Protein AF-A0A8H4V8L0-F1 (afdb_monomer)

Foldseek 3Di:
DDPVVVCQLDDDPVNPLLDFLPDPNNAPLVVCVVVVVNVVSVVLVVLLVVLVVVVVVVCVVVVHDDDDQFWDFDPPDDPPDTDIDGDDDPSHPVNCSVVSHDPPRDNSSDRDDD

Solvent-accessible surface area (backbone atoms only — not comparable to full-atom values): 7127 Å² total; per-residue (Å²): 130,54,75,70,64,62,55,70,64,58,79,48,88,87,40,61,96,50,64,59,70,74,41,72,70,70,35,61,25,64,52,30,43,76,70,67,40,51,72,61,13,53,54,42,44,51,54,47,53,50,53,51,52,50,54,50,51,54,33,58,78,70,70,54,78,91,72,66,82,47,45,42,78,50,83,85,53,63,95,87,55,90,46,75,38,73,42,69,61,92,66,8,59,68,55,24,45,75,68,68,52,75,84,94,64,66,66,71,69,69,76,80,83,129

Sequence (114 aa):
MTLFAASLNEVTSIEEGVLAPTDSRLRPDQRLAEQGRLDEAEEWKHKLEEAQRARRRSMDERGDEYRPRWFVRAEGSTEGEEVWKIKTGKDGYWEERARGGWTGVPAIFEATEE

Organism: NCBI:txid72228

Nearest PDB structures (foldseek):
  5zm6-assembly1_B-2  TM=8.957E-01  e=3.447E-05  Homo sapiens
  5zm6-assembly1_A-2  TM=8.733E-01  e=2.516E-05  Homo sapiens
  5zm5-assembly1_A-2  TM=8.649E-01  e=2.854E-05  Homo sapiens
  5h2d-assembly1_A  TM=8.950E-01  e=4.435E-05  Kluyveromyces lactis NRRL Y-1140
  5zm8-assembly1_A  TM=8.849E-01  e=5.357E-05  Homo sapiens

InterPro domai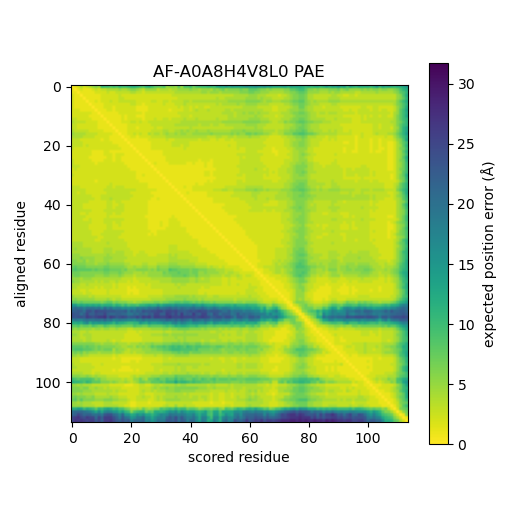ns:
  IPR000648 Oxysterol-binding protein [PF01237] (1-97)
  IPR000648 Oxysterol-binding protein [PTHR10972] (1-96)
  IPR037239 Oxysterol-binding protein superfamily [SSF144000] (19-109)

Structure (mmCIF, N/CA/C/O backbone):
data_AF-A0A8H4V8L0-F1
#
_entry.id   AF-A0A8H4V8L0-F1
#
loop_
_atom_site.group_PDB
_atom_site.id
_atom_site.type_symbol
_atom_site.label_atom_id
_atom_site.label_alt_id
_atom_site.label_comp_id
_atom_site.label_asym_id
_atom_site.label_entity_id
_atom_site.label_seq_id
_atom_site.pdbx_PDB_ins_code
_atom_site.Cartn_x
_atom_site.Cartn_y
_atom_site.Cartn_z
_atom_site.occupancy
_atom_site.B_iso_or_equiv
_atom_site.auth_seq_id
_atom_site.auth_comp_id
_atom_site.auth_asym_id
_atom_site.auth_atom_id
_atom_site.pdbx_PDB_model_num
ATOM 1 N N . MET A 1 1 ? -6.583 18.255 9.172 1.00 79.62 1 MET A N 1
ATOM 2 C CA . MET A 1 1 ? -6.621 17.525 7.887 1.00 79.62 1 MET A CA 1
ATOM 3 C C . MET A 1 1 ? -7.309 18.411 6.858 1.00 79.62 1 MET A C 1
ATOM 5 O O . MET A 1 1 ? -8.266 19.080 7.228 1.00 79.62 1 MET A O 1
ATOM 9 N N . THR A 1 2 ? -6.810 18.495 5.623 1.00 96.75 2 THR A N 1
ATOM 10 C CA . THR A 1 2 ? -7.540 19.188 4.543 1.00 96.75 2 THR A CA 1
ATOM 11 C C . THR A 1 2 ? -8.708 18.316 4.074 1.00 96.75 2 THR A C 1
ATOM 13 O O . THR A 1 2 ? -8.660 17.102 4.255 1.00 96.75 2 THR A O 1
ATOM 16 N N . LEU A 1 3 ? -9.737 18.903 3.448 1.00 95.88 3 LEU A N 1
ATOM 17 C CA . LEU A 1 3 ? -10.850 18.124 2.877 1.00 95.88 3 LEU A CA 1
ATOM 18 C C . LEU A 1 3 ? -10.354 17.067 1.882 1.00 95.88 3 LEU A C 1
ATOM 20 O O . LEU A 1 3 ? -10.797 15.929 1.923 1.00 95.88 3 LEU A O 1
ATOM 24 N N . PHE A 1 4 ? -9.368 17.425 1.058 1.00 96.56 4 PHE A N 1
ATOM 25 C CA . PHE A 1 4 ? -8.738 16.491 0.130 1.00 96.56 4 PHE A CA 1
ATOM 26 C C . PHE A 1 4 ? -8.059 15.316 0.844 1.00 96.56 4 PHE A C 1
ATOM 28 O O . PHE A 1 4 ? -8.224 14.176 0.435 1.00 96.56 4 PHE A O 1
ATOM 35 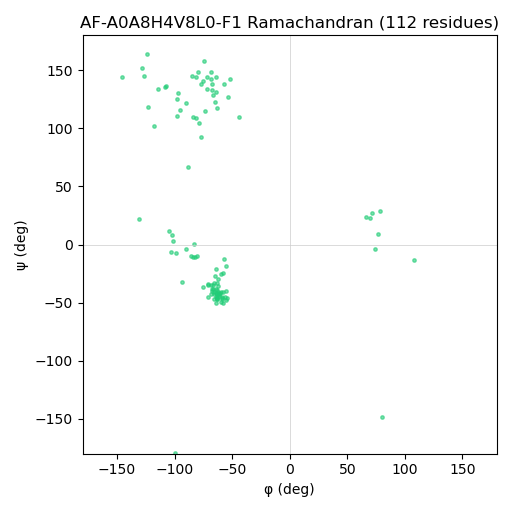N N . ALA A 1 5 ? -7.317 15.571 1.928 1.00 96.00 5 ALA A N 1
ATOM 36 C CA . ALA A 1 5 ? -6.681 14.499 2.691 1.00 96.00 5 ALA A CA 1
ATOM 37 C C . ALA A 1 5 ? -7.717 13.594 3.380 1.00 96.00 5 ALA A C 1
ATOM 39 O O . ALA A 1 5 ? -7.510 12.386 3.449 1.00 96.00 5 ALA A O 1
ATOM 40 N N . ALA A 1 6 ? -8.842 14.163 3.827 1.00 92.88 6 ALA A N 1
ATOM 41 C CA . ALA A 1 6 ? -9.938 13.411 4.434 1.00 92.88 6 ALA A CA 1
ATOM 42 C C . ALA A 1 6 ? -10.569 12.399 3.465 1.00 92.88 6 ALA A C 1
ATOM 44 O O . ALA A 1 6 ? -10.929 11.305 3.885 1.00 92.88 6 ALA A O 1
ATOM 45 N N . SER A 1 7 ? -10.658 12.734 2.173 1.00 95.06 7 SER A N 1
ATOM 46 C CA . SER A 1 7 ? -11.255 11.855 1.158 1.00 95.06 7 SER A CA 1
ATOM 47 C C . SER A 1 7 ? -10.323 10.746 0.658 1.00 95.06 7 SER A C 1
ATOM 49 O O . SER A 1 7 ? -10.765 9.860 -0.064 1.00 95.06 7 SER A O 1
ATOM 51 N N . LEU A 1 8 ? -9.024 10.768 0.994 1.00 96.94 8 LEU A N 1
ATOM 52 C CA . LEU A 1 8 ? -8.062 9.805 0.435 1.00 96.94 8 LEU A CA 1
ATOM 53 C C . LEU A 1 8 ? -8.335 8.359 0.867 1.00 96.94 8 LEU A C 1
ATOM 55 O O . LEU A 1 8 ? -8.087 7.448 0.079 1.00 96.94 8 LEU A O 1
ATOM 59 N N . ASN A 1 9 ? -8.839 8.151 2.090 1.00 96.44 9 ASN A N 1
ATOM 60 C CA . ASN A 1 9 ? -9.086 6.812 2.637 1.00 96.44 9 ASN A CA 1
ATOM 61 C C . ASN A 1 9 ? -10.565 6.383 2.615 1.00 96.44 9 ASN A C 1
ATOM 63 O O . ASN A 1 9 ? -10.939 5.348 3.179 1.00 96.44 9 ASN A O 1
ATOM 67 N N . GLU A 1 10 ? -11.419 7.174 1.969 1.00 95.50 10 GLU A N 1
ATOM 68 C CA . GLU A 1 10 ? -12.818 6.831 1.744 1.00 95.50 10 GLU A CA 1
ATOM 69 C C . GLU A 1 10 ? -12.936 5.802 0.609 1.00 95.50 10 GLU A C 1
ATOM 71 O O . GLU A 1 10 ? -12.243 5.899 -0.407 1.00 95.50 10 GLU A O 1
ATOM 76 N N . VAL A 1 11 ? -13.801 4.799 0.795 1.00 96.38 11 VAL A N 1
ATOM 77 C CA . VAL A 1 11 ? -14.231 3.882 -0.269 1.00 96.38 11 VAL A CA 1
ATOM 78 C C . VAL A 1 11 ? -15.566 4.400 -0.776 1.00 96.38 11 VAL A C 1
ATOM 80 O O . VAL A 1 11 ? -16.560 4.354 -0.054 1.00 96.38 11 VAL A O 1
ATOM 83 N N . THR A 1 12 ? -15.585 4.910 -2.003 1.00 96.75 12 THR A N 1
ATOM 84 C CA . THR A 1 12 ? -16.815 5.357 -2.656 1.00 96.75 12 THR A CA 1
ATOM 85 C C . THR A 1 12 ? -17.309 4.287 -3.629 1.00 96.75 12 THR A C 1
ATOM 87 O O . THR A 1 12 ? -16.662 3.259 -3.840 1.00 96.75 12 THR A O 1
ATOM 90 N N . SER A 1 13 ? -18.418 4.566 -4.318 1.00 96.69 13 SER A N 1
ATOM 91 C CA . SER A 1 13 ? -18.899 3.743 -5.438 1.00 96.69 13 SER A CA 1
ATOM 92 C C . SER A 1 13 ? -17.872 3.535 -6.565 1.00 96.69 13 SER A C 1
ATOM 94 O O . SER A 1 13 ? -18.032 2.628 -7.374 1.00 96.69 13 SER A O 1
ATOM 96 N N . ILE A 1 14 ? -16.831 4.375 -6.652 1.00 96.00 14 ILE A N 1
ATOM 97 C CA . ILE A 1 14 ? -15.768 4.236 -7.658 1.00 96.00 14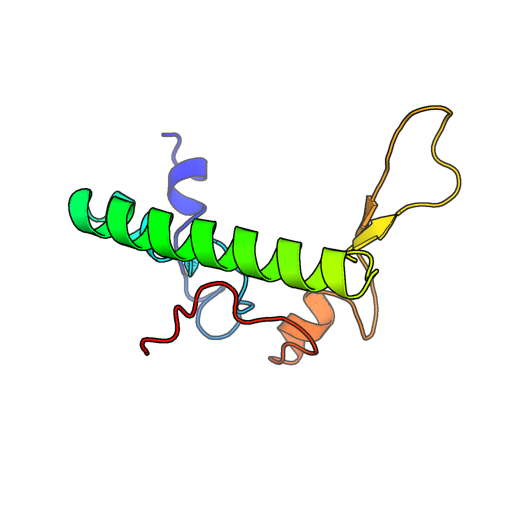 ILE A CA 1
ATOM 98 C C . ILE A 1 14 ? -14.824 3.086 -7.296 1.00 96.00 14 ILE A C 1
ATOM 100 O O . ILE A 1 14 ? -14.325 2.399 -8.189 1.00 96.00 14 ILE A O 1
ATOM 104 N N . GLU A 1 15 ? -14.547 2.897 -6.007 1.00 96.06 15 GLU 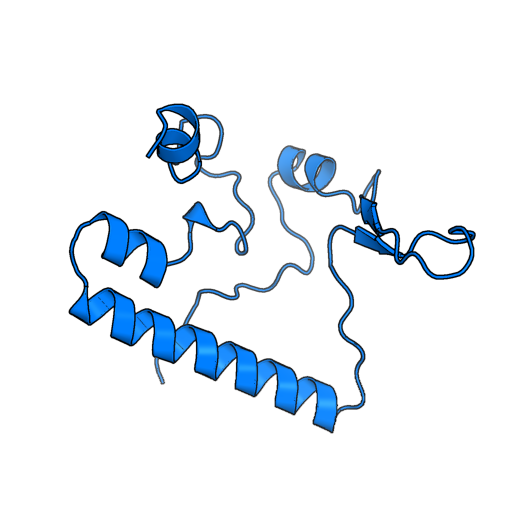A N 1
ATOM 105 C CA . GLU A 1 15 ? -13.588 1.922 -5.487 1.00 96.06 15 GLU A CA 1
ATOM 106 C C . GLU A 1 15 ? -14.237 0.587 -5.120 1.00 96.06 15 GLU A C 1
ATOM 108 O O . GLU A 1 15 ? -13.596 -0.459 -5.239 1.00 96.06 15 GLU A O 1
ATOM 113 N N . GLU A 1 16 ? -15.488 0.617 -4.666 1.00 94.19 16 GLU A N 1
ATOM 114 C CA . GLU A 1 16 ? -16.187 -0.550 -4.137 1.00 94.19 16 GLU A CA 1
ATOM 115 C C . GLU A 1 16 ? -16.168 -1.738 -5.117 1.00 94.19 16 GLU A C 1
ATOM 117 O O . GLU A 1 16 ? -16.506 -1.623 -6.294 1.00 94.19 16 GLU A O 1
ATOM 122 N N . GLY A 1 17 ? -15.714 -2.899 -4.632 1.00 92.62 17 GLY A N 1
ATOM 123 C CA . GLY A 1 17 ? -15.626 -4.138 -5.414 1.00 92.62 17 GLY A CA 1
ATOM 124 C C . GLY A 1 17 ? -14.491 -4.204 -6.446 1.00 92.62 17 GLY A C 1
ATOM 125 O O . GLY A 1 17 ? -14.300 -5.253 -7.057 1.00 92.62 17 GLY A O 1
ATOM 126 N N . VAL A 1 18 ? -13.713 -3.132 -6.631 1.00 95.38 18 VAL A N 1
ATOM 127 C CA . VAL A 1 18 ? -12.659 -3.042 -7.661 1.00 95.38 18 VAL A CA 1
ATOM 128 C C . VAL A 1 18 ? -11.319 -2.545 -7.111 1.00 95.38 18 VAL A C 1
ATOM 130 O O . VAL A 1 18 ? -10.498 -2.014 -7.860 1.00 95.38 18 VAL A O 1
ATOM 133 N N . LEU A 1 19 ? -11.081 -2.682 -5.805 1.00 95.44 19 LEU A N 1
ATOM 134 C CA . LEU A 1 19 ? -9.779 -2.424 -5.185 1.00 95.44 19 LEU A CA 1
ATOM 135 C C . LEU A 1 19 ? -8.871 -3.650 -5.281 1.00 95.44 19 LEU A C 1
ATOM 137 O O . LEU A 1 19 ? -9.325 -4.789 -5.166 1.00 95.44 19 LEU A O 1
ATOM 141 N N . ALA A 1 20 ? -7.572 -3.410 -5.452 1.00 95.88 20 ALA A N 1
ATOM 142 C CA . ALA A 1 20 ? -6.571 -4.456 -5.291 1.00 95.88 20 ALA A CA 1
ATOM 143 C C . ALA A 1 20 ? -6.483 -4.863 -3.811 1.00 95.88 20 ALA A C 1
ATOM 145 O O . ALA A 1 20 ? -6.599 -3.983 -2.956 1.00 95.88 20 ALA A O 1
ATOM 146 N N . PRO A 1 21 ? -6.171 -6.133 -3.481 1.00 95.19 21 PRO A N 1
ATOM 147 C CA . PRO A 1 21 ? -5.972 -6.582 -2.096 1.00 95.19 21 PRO A CA 1
ATOM 148 C C . PRO A 1 21 ? -4.892 -5.810 -1.317 1.00 95.19 21 PRO A C 1
ATOM 150 O O . PRO A 1 21 ? -4.776 -5.948 -0.105 1.00 95.19 21 PRO A O 1
ATOM 153 N N . THR A 1 22 ? -4.080 -5.014 -2.015 1.00 96.19 22 THR A N 1
ATOM 154 C CA . THR A 1 22 ? -3.003 -4.185 -1.465 1.00 96.19 22 THR A CA 1
ATOM 155 C C . THR A 1 22 ? -3.378 -2.703 -1.322 1.00 96.19 22 THR A C 1
ATOM 157 O O . THR A 1 22 ? -2.502 -1.906 -0.995 1.00 96.19 22 THR A O 1
ATOM 160 N N . ASP A 1 23 ? -4.614 -2.289 -1.633 1.00 97.19 23 ASP A N 1
ATOM 161 C CA . ASP A 1 23 ? -5.035 -0.882 -1.526 1.00 97.19 23 ASP A CA 1
ATOM 162 C C . ASP A 1 23 ? -5.082 -0.423 -0.062 1.00 97.19 23 ASP A C 1
ATOM 164 O O . ASP A 1 23 ? -5.658 -1.101 0.788 1.00 97.19 23 ASP A O 1
ATOM 168 N N . SER A 1 24 ? -4.514 0.748 0.241 1.00 96.88 24 SER A N 1
ATOM 169 C CA . SER A 1 24 ? -4.426 1.260 1.616 1.00 96.88 24 SER A CA 1
ATOM 170 C C . SER A 1 24 ? -5.785 1.418 2.306 1.00 96.88 24 SER A C 1
ATOM 172 O O . SER A 1 24 ? -5.847 1.317 3.526 1.00 96.88 24 SER A O 1
ATOM 174 N N . ARG A 1 25 ? -6.890 1.585 1.565 1.00 96.69 25 ARG A N 1
ATOM 175 C CA . ARG A 1 25 ? -8.242 1.664 2.154 1.00 96.69 25 ARG A CA 1
ATOM 176 C C . ARG A 1 25 ? -8.685 0.382 2.851 1.00 96.69 25 ARG A C 1
ATOM 178 O O . ARG A 1 25 ? -9.591 0.438 3.687 1.00 96.69 25 ARG A O 1
ATOM 185 N N . LEU A 1 26 ? -8.064 -0.745 2.493 1.00 95.62 26 LEU A N 1
ATOM 186 C CA . LEU A 1 26 ? -8.305 -2.075 3.054 1.00 95.62 26 LEU A CA 1
ATOM 187 C C . LEU A 1 26 ? -7.412 -2.378 4.263 1.00 95.62 26 LEU A C 1
ATOM 189 O O . LEU A 1 26 ? -7.544 -3.436 4.874 1.00 95.62 26 LEU A O 1
ATOM 193 N N . ARG A 1 27 ? -6.492 -1.474 4.610 1.00 97.00 27 ARG A N 1
ATOM 194 C CA . ARG A 1 27 ? -5.512 -1.689 5.668 1.00 97.00 27 ARG A CA 1
ATOM 195 C C . ARG A 1 27 ? -6.181 -1.609 7.062 1.00 97.00 27 ARG A C 1
ATOM 197 O O . ARG A 1 27 ? -6.671 -0.536 7.433 1.00 97.00 27 ARG A O 1
ATOM 204 N N . PRO A 1 28 ? -6.222 -2.710 7.841 1.00 96.62 28 PRO A N 1
ATOM 205 C CA . PRO A 1 28 ? -7.079 -2.818 9.026 1.00 96.62 28 PRO A CA 1
ATOM 206 C C . PRO A 1 28 ? -6.660 -1.907 10.185 1.00 96.62 28 PRO A C 1
ATOM 208 O O . PRO A 1 28 ? -7.519 -1.252 10.771 1.00 96.62 28 PRO A O 1
ATOM 211 N N . ASP A 1 29 ? -5.362 -1.796 10.482 1.00 97.44 29 ASP A N 1
ATOM 212 C CA . ASP A 1 29 ? -4.832 -0.900 11.521 1.00 97.44 29 ASP A CA 1
ATOM 213 C C . ASP A 1 29 ? -5.201 0.562 11.243 1.00 97.44 29 ASP A C 1
ATOM 215 O O . ASP A 1 29 ? -5.708 1.262 12.121 1.00 97.44 29 ASP A O 1
ATOM 219 N N . GLN A 1 30 ? -5.042 1.010 9.995 1.00 97.00 30 GLN A N 1
ATOM 220 C CA . GLN A 1 30 ? -5.420 2.365 9.591 1.00 97.00 30 GLN A CA 1
ATOM 221 C C . GLN A 1 30 ? -6.931 2.609 9.736 1.00 97.00 30 GLN A C 1
ATOM 223 O O . GLN A 1 30 ? -7.339 3.654 10.245 1.00 97.00 30 GLN A O 1
ATOM 228 N N . ARG A 1 31 ? -7.773 1.645 9.338 1.00 96.31 31 ARG A N 1
ATOM 229 C CA . ARG A 1 31 ? -9.234 1.774 9.454 1.00 96.31 31 ARG A CA 1
ATOM 230 C C . ARG A 1 31 ? -9.698 1.820 10.910 1.00 96.31 31 ARG A C 1
ATOM 232 O O . ARG A 1 31 ? -10.579 2.610 11.243 1.00 96.31 31 ARG A O 1
ATOM 239 N N . LEU A 1 32 ? -9.113 0.993 11.774 1.00 97.75 32 LEU A N 1
ATOM 240 C CA . LEU A 1 32 ? -9.416 0.977 13.206 1.00 97.75 32 LEU A CA 1
ATOM 241 C C . LEU A 1 32 ? -9.019 2.298 13.870 1.00 97.75 32 LEU A C 1
ATOM 243 O O . LEU A 1 32 ? -9.804 2.858 14.637 1.00 97.75 32 LEU A O 1
ATOM 247 N N . ALA A 1 33 ? -7.856 2.846 13.509 1.00 97.56 33 ALA A N 1
ATOM 248 C CA . ALA A 1 33 ? -7.416 4.147 13.998 1.00 97.56 33 ALA A CA 1
A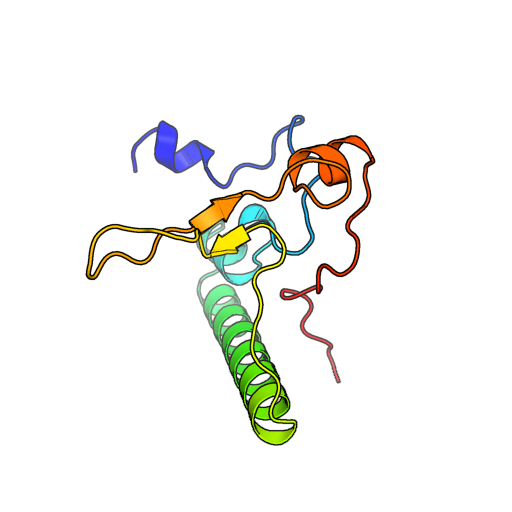TOM 249 C C . ALA A 1 33 ? -8.373 5.279 13.579 1.00 97.56 33 ALA A C 1
ATOM 251 O O . ALA A 1 33 ? -8.734 6.112 14.409 1.00 97.56 33 ALA A O 1
ATOM 252 N N . GLU A 1 34 ? -8.852 5.282 12.330 1.00 96.00 34 GLU A N 1
ATOM 253 C CA . GLU A 1 34 ? -9.860 6.243 11.847 1.00 96.00 34 GLU A CA 1
ATOM 254 C C . GLU A 1 34 ? -11.200 6.143 12.592 1.00 96.00 34 GLU A C 1
ATOM 256 O O . GLU A 1 34 ? -11.893 7.146 12.752 1.00 96.00 34 GLU A O 1
ATOM 261 N N . GLN A 1 35 ? -11.550 4.954 13.088 1.00 96.56 35 GLN A N 1
ATOM 262 C CA . GLN A 1 35 ? -12.739 4.710 13.915 1.00 96.56 35 GLN A CA 1
ATOM 263 C C . GLN A 1 35 ? -12.518 5.025 15.406 1.00 96.56 35 GLN A C 1
ATOM 265 O O . GLN A 1 35 ? -13.427 4.834 16.212 1.00 96.56 35 GLN A O 1
ATOM 270 N N . GLY A 1 36 ? -11.322 5.480 15.796 1.00 97.50 36 GLY A N 1
ATOM 271 C CA . GLY A 1 36 ? -10.960 5.756 17.189 1.00 97.50 36 GLY A CA 1
ATOM 272 C C . GLY A 1 36 ? -10.658 4.510 18.031 1.00 97.50 36 GLY A C 1
ATOM 273 O O . GLY A 1 36 ? -10.486 4.622 19.243 1.00 97.50 36 GLY A O 1
ATOM 274 N N . ARG A 1 37 ? -10.564 3.325 17.415 1.00 98.12 37 ARG A N 1
ATOM 275 C CA . ARG A 1 37 ? -10.277 2.037 18.073 1.00 98.12 37 ARG A CA 1
ATOM 276 C C . ARG A 1 37 ? -8.766 1.806 18.147 1.00 98.12 37 ARG A C 1
ATOM 278 O O . ARG A 1 37 ? -8.219 0.952 17.455 1.00 98.12 37 ARG A O 1
ATOM 285 N N . LEU A 1 38 ? -8.082 2.631 18.939 1.00 98.00 38 LEU A N 1
ATOM 286 C CA . LEU A 1 38 ? -6.615 2.725 18.928 1.00 98.00 38 LEU A CA 1
ATOM 287 C C . LEU A 1 38 ? -5.904 1.458 19.426 1.00 98.00 38 LEU A C 1
ATOM 289 O O . LEU A 1 38 ? -4.896 1.076 18.838 1.00 98.00 38 LEU A O 1
ATOM 293 N N . ASP A 1 39 ? -6.433 0.792 20.454 1.00 98.00 39 ASP A N 1
ATOM 294 C CA . ASP A 1 39 ? -5.816 -0.426 21.000 1.00 98.00 39 ASP A CA 1
ATOM 295 C C . ASP A 1 39 ? -5.816 -1.561 19.962 1.00 98.00 39 ASP A C 1
ATOM 297 O O . ASP A 1 39 ? -4.794 -2.197 19.710 1.00 98.00 39 ASP A O 1
ATOM 301 N N . GLU A 1 40 ? -6.947 -1.754 19.279 1.00 97.94 40 GLU A N 1
ATOM 302 C CA . GLU A 1 40 ? -7.080 -2.749 18.210 1.00 97.94 40 GLU A CA 1
ATOM 303 C C . GLU A 1 40 ? -6.243 -2.377 16.980 1.00 97.94 40 GLU A C 1
ATOM 305 O O . GLU A 1 40 ? -5.687 -3.250 16.312 1.00 97.94 40 GLU A O 1
ATOM 310 N N . ALA A 1 41 ? -6.125 -1.080 16.679 1.00 97.94 41 ALA A N 1
ATOM 311 C CA . ALA A 1 41 ? -5.261 -0.601 15.607 1.00 97.94 41 ALA A CA 1
ATOM 312 C C . ALA A 1 41 ? -3.789 -0.959 15.864 1.00 97.94 41 ALA A C 1
ATOM 314 O O . ALA A 1 41 ? -3.103 -1.400 14.942 1.00 97.94 41 ALA A O 1
ATOM 315 N N . GLU A 1 42 ? -3.306 -0.809 17.100 1.00 97.88 42 GLU A N 1
ATOM 316 C CA . GLU A 1 42 ? -1.928 -1.159 17.455 1.00 97.88 42 GLU A CA 1
ATOM 317 C C . GLU A 1 42 ? -1.688 -2.677 17.379 1.00 97.88 42 GLU A C 1
ATOM 319 O O . GLU A 1 42 ? -0.652 -3.104 16.867 1.00 97.88 42 GLU A O 1
ATOM 324 N N . GLU A 1 43 ? -2.661 -3.500 17.787 1.00 97.19 43 GLU A N 1
ATOM 325 C CA . GLU A 1 43 ? -2.586 -4.959 17.627 1.00 97.19 43 GLU A CA 1
ATOM 326 C C . GLU A 1 43 ? -2.462 -5.357 16.147 1.00 97.19 43 GLU A C 1
ATOM 328 O O . GLU A 1 43 ? -1.562 -6.111 15.762 1.00 97.19 43 GLU A O 1
ATOM 333 N N . TRP A 1 44 ? -3.333 -4.818 15.288 1.00 97.12 44 TRP A N 1
ATOM 334 C CA . TRP A 1 44 ? -3.281 -5.088 13.850 1.00 97.12 44 TRP A CA 1
ATOM 335 C C . TRP A 1 44 ? -1.996 -4.573 13.207 1.00 97.12 44 TRP A C 1
ATOM 337 O O . TRP A 1 44 ? -1.420 -5.256 12.359 1.00 97.12 44 TRP A O 1
ATOM 347 N N . LYS A 1 45 ? -1.503 -3.409 13.633 1.00 96.88 45 LYS A N 1
ATOM 348 C CA . LYS A 1 45 ? -0.227 -2.862 13.168 1.00 96.88 45 LYS A CA 1
ATOM 349 C C . LYS A 1 45 ? 0.917 -3.822 13.479 1.00 96.88 45 LYS A C 1
ATOM 351 O O . LYS A 1 45 ? 1.702 -4.130 12.581 1.00 96.88 45 LYS A O 1
ATOM 356 N N . HIS A 1 46 ? 0.974 -4.355 14.700 1.00 96.94 46 HIS A N 1
ATOM 357 C CA . HIS A 1 46 ? 1.975 -5.350 15.080 1.00 96.94 46 HIS A CA 1
ATOM 358 C C . HIS A 1 46 ? 1.909 -6.591 14.178 1.00 96.94 46 HIS A C 1
ATOM 360 O O . HIS A 1 46 ? 2.921 -6.956 13.573 1.00 96.94 46 HIS A O 1
ATOM 366 N N . LYS A 1 47 ? 0.712 -7.172 13.993 1.00 96.50 47 LYS A N 1
ATOM 367 C CA . LYS A 1 47 ? 0.490 -8.339 13.115 1.00 96.50 47 LYS A CA 1
ATOM 368 C C . LYS A 1 47 ? 0.979 -8.090 11.684 1.00 96.50 47 LYS A C 1
ATOM 370 O O . LYS A 1 47 ? 1.706 -8.909 11.118 1.00 96.50 47 LYS A O 1
ATOM 375 N N . LEU A 1 48 ? 0.622 -6.947 11.092 1.00 96.38 48 LEU A N 1
ATOM 376 C CA . LEU A 1 48 ? 1.014 -6.603 9.722 1.00 96.38 48 LEU A CA 1
ATOM 377 C C . LEU A 1 48 ? 2.527 -6.412 9.576 1.00 96.38 48 LEU A C 1
ATOM 379 O O . LEU A 1 48 ? 3.123 -6.881 8.600 1.00 96.38 48 LEU A O 1
ATOM 383 N N . GLU A 1 49 ? 3.163 -5.733 10.530 1.00 96.62 49 GLU A N 1
ATOM 384 C CA . GLU A 1 49 ? 4.605 -5.513 10.503 1.00 96.62 49 GLU A CA 1
ATOM 385 C C . GLU A 1 49 ? 5.390 -6.817 10.704 1.00 96.62 49 GLU A C 1
ATOM 387 O O . GLU A 1 49 ? 6.392 -7.042 10.020 1.00 96.62 49 GLU A O 1
ATOM 392 N N . GLU A 1 50 ? 4.945 -7.702 11.600 1.00 96.81 50 GLU A N 1
ATOM 393 C CA . GLU A 1 50 ? 5.540 -9.029 11.783 1.00 96.81 50 GLU A CA 1
ATOM 394 C C . GLU A 1 50 ? 5.408 -9.896 10.534 1.00 96.81 50 GLU A C 1
ATOM 396 O O . GLU A 1 50 ? 6.413 -10.447 10.074 1.00 96.81 50 GLU A O 1
ATOM 401 N N . ALA A 1 51 ? 4.220 -9.943 9.924 1.00 95.00 51 ALA A N 1
ATOM 402 C CA . ALA A 1 51 ? 3.999 -10.649 8.666 1.00 95.00 51 ALA A CA 1
ATOM 403 C C . ALA A 1 51 ? 4.896 -10.095 7.545 1.00 95.00 51 ALA A C 1
ATOM 405 O O . ALA A 1 51 ? 5.493 -10.856 6.779 1.00 95.00 51 ALA A O 1
ATOM 406 N N . GLN A 1 52 ? 5.067 -8.771 7.463 1.00 95.56 52 GLN A N 1
ATOM 407 C CA . GLN A 1 52 ? 5.989 -8.152 6.509 1.00 95.56 52 GLN A CA 1
ATOM 408 C C . GLN A 1 52 ? 7.449 -8.551 6.772 1.00 95.56 52 GLN A C 1
ATOM 410 O O . GLN A 1 52 ? 8.164 -8.896 5.828 1.00 95.56 52 GLN A O 1
ATOM 415 N N . ARG A 1 5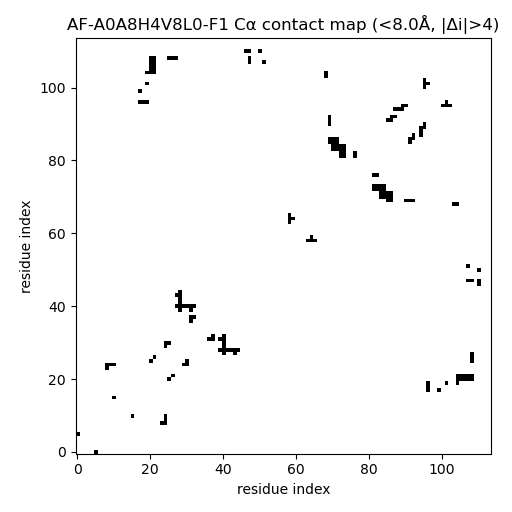3 ? 7.899 -8.536 8.034 1.00 96.38 53 ARG A N 1
ATOM 416 C CA . ARG A 1 53 ? 9.255 -8.970 8.412 1.00 96.38 53 ARG A CA 1
ATOM 417 C C . ARG A 1 53 ? 9.478 -10.449 8.087 1.00 96.38 53 ARG A C 1
ATOM 419 O O . ARG A 1 53 ? 10.538 -10.789 7.572 1.00 96.38 53 ARG A O 1
ATOM 426 N N . ALA A 1 54 ? 8.492 -11.309 8.337 1.00 95.19 54 ALA A N 1
ATOM 427 C CA . ALA A 1 54 ? 8.553 -12.732 8.011 1.00 95.19 54 ALA A CA 1
ATOM 428 C C . ALA A 1 54 ? 8.658 -12.973 6.496 1.00 95.19 54 ALA A C 1
ATOM 430 O O . ALA A 1 54 ? 9.552 -13.695 6.058 1.00 95.19 54 ALA A O 1
ATOM 431 N N . ARG A 1 55 ? 7.826 -12.298 5.686 1.00 93.69 55 ARG A N 1
ATOM 432 C CA . ARG A 1 55 ? 7.905 -12.357 4.213 1.00 93.69 55 ARG A CA 1
ATOM 433 C C . ARG A 1 55 ? 9.274 -11.923 3.691 1.00 93.69 55 ARG A C 1
ATOM 435 O O . ARG A 1 55 ? 9.801 -12.553 2.780 1.00 93.69 55 ARG A O 1
ATOM 442 N N . ARG A 1 56 ? 9.856 -10.870 4.277 1.00 94.50 56 ARG A N 1
ATOM 443 C CA . ARG A 1 56 ? 11.201 -10.403 3.920 1.00 94.50 56 ARG A CA 1
ATOM 444 C C . ARG A 1 56 ? 12.272 -11.444 4.246 1.00 94.50 56 ARG A C 1
ATOM 446 O O . ARG A 1 56 ? 13.034 -11.788 3.355 1.00 94.50 56 ARG A O 1
ATOM 453 N N . ARG A 1 57 ? 12.282 -11.991 5.471 1.00 95.81 57 ARG A N 1
ATOM 454 C CA . ARG A 1 57 ? 13.230 -13.052 5.862 1.00 95.81 57 ARG A CA 1
ATOM 455 C C . ARG A 1 57 ? 13.149 -14.260 4.930 1.00 95.81 57 ARG A C 1
ATOM 457 O O . ARG A 1 57 ? 14.175 -14.727 4.462 1.00 95.81 57 ARG A O 1
ATOM 464 N N . SER A 1 58 ? 11.934 -14.702 4.600 1.00 94.94 58 SER A N 1
ATOM 465 C CA . SER A 1 58 ? 11.732 -15.824 3.680 1.00 94.94 58 SER A CA 1
ATOM 466 C C . SER A 1 58 ? 12.249 -15.535 2.263 1.00 94.94 58 SER A C 1
ATOM 468 O O . SER A 1 58 ? 12.833 -16.422 1.650 1.00 94.94 58 SER A O 1
ATOM 470 N N . MET A 1 59 ? 12.080 -14.315 1.734 1.00 94.69 59 MET A N 1
ATOM 471 C CA . MET A 1 59 ? 12.700 -13.931 0.453 1.00 94.69 59 MET A CA 1
ATOM 472 C C . MET A 1 59 ? 14.229 -13.954 0.534 1.00 94.69 59 MET A C 1
ATOM 474 O O . MET A 1 59 ? 14.863 -14.545 -0.338 1.00 94.69 59 MET A O 1
ATOM 478 N N . ASP A 1 60 ? 14.799 -13.359 1.587 1.00 94.88 60 ASP A N 1
ATOM 479 C CA . ASP A 1 60 ? 16.249 -13.277 1.786 1.00 94.88 60 ASP A CA 1
ATOM 480 C C . ASP A 1 60 ? 16.875 -14.686 1.891 1.00 94.88 60 ASP A C 1
ATOM 482 O O . ASP A 1 60 ? 17.895 -14.961 1.262 1.00 94.88 60 ASP A O 1
ATOM 486 N N . GLU A 1 61 ? 16.232 -15.612 2.612 1.00 96.38 61 GLU A N 1
ATOM 487 C CA . GLU A 1 61 ? 16.655 -17.018 2.748 1.00 96.38 61 GLU A CA 1
ATOM 488 C C . GLU A 1 61 ? 16.629 -17.789 1.421 1.00 96.38 61 GLU A C 1
ATOM 490 O O . GLU A 1 61 ? 17.461 -18.670 1.197 1.00 96.38 61 GLU A O 1
ATOM 495 N N . ARG A 1 62 ? 15.690 -17.459 0.526 1.00 96.19 62 ARG A N 1
ATOM 496 C CA . ARG A 1 62 ? 15.602 -18.048 -0.821 1.00 96.19 62 ARG A CA 1
ATOM 497 C C . ARG A 1 62 ? 16.542 -17.378 -1.827 1.00 96.19 62 ARG A C 1
ATOM 499 O O . ARG A 1 62 ? 16.712 -17.904 -2.923 1.00 96.19 62 ARG A O 1
ATOM 506 N N . GLY A 1 63 ? 17.151 -16.246 -1.468 1.00 95.12 63 GLY A N 1
ATOM 507 C CA . GLY A 1 63 ? 17.940 -15.423 -2.386 1.00 95.12 63 GLY A CA 1
ATOM 508 C C . GLY A 1 63 ? 17.093 -14.710 -3.446 1.00 95.12 63 GLY A C 1
ATOM 509 O O . GLY A 1 63 ? 17.610 -14.367 -4.509 1.00 95.12 63 GLY A O 1
ATOM 510 N N . ASP A 1 64 ? 15.800 -14.507 -3.180 1.00 94.50 64 ASP A N 1
A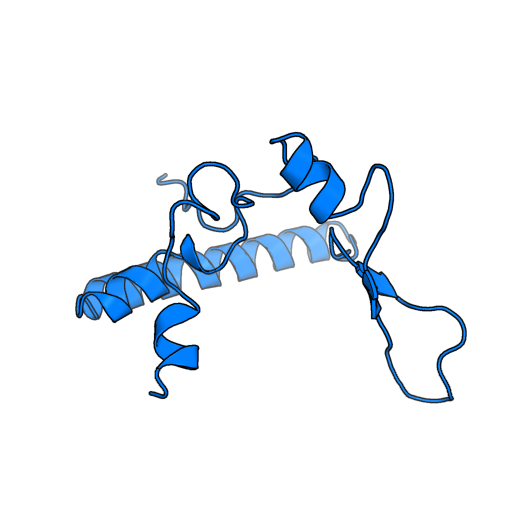TOM 511 C CA . ASP A 1 64 ? 14.885 -13.821 -4.091 1.00 94.50 64 ASP A CA 1
ATOM 512 C C . ASP A 1 64 ? 15.009 -12.296 -3.964 1.00 94.50 64 ASP A C 1
ATOM 514 O O . ASP A 1 64 ? 15.132 -11.745 -2.872 1.00 94.50 64 ASP A O 1
ATOM 518 N N . GLU A 1 65 ? 14.875 -11.589 -5.086 1.00 92.12 65 GLU A N 1
ATOM 519 C CA . GLU A 1 65 ? 14.804 -10.127 -5.116 1.00 92.12 65 GLU A CA 1
ATOM 520 C C . GLU A 1 65 ? 13.343 -9.654 -5.186 1.00 92.12 65 GLU A C 1
ATOM 522 O O . GLU A 1 65 ? 12.570 -10.091 -6.048 1.00 92.12 65 GLU A O 1
ATOM 527 N N . TYR A 1 66 ? 12.960 -8.711 -4.319 1.00 92.31 66 TYR A N 1
ATOM 528 C CA . TYR A 1 66 ? 11.629 -8.109 -4.372 1.00 92.31 66 TYR A CA 1
ATOM 529 C C . TYR A 1 66 ? 11.439 -7.275 -5.644 1.00 92.31 66 TYR A C 1
ATOM 531 O O . TYR A 1 66 ? 12.211 -6.363 -5.936 1.00 92.31 66 TYR A O 1
ATOM 539 N N . ARG A 1 67 ? 10.345 -7.534 -6.368 1.00 92.69 67 ARG A N 1
ATOM 540 C CA . ARG A 1 67 ? 9.970 -6.795 -7.579 1.00 92.69 67 ARG A CA 1
ATOM 541 C C . ARG A 1 67 ? 8.569 -6.198 -7.431 1.00 92.69 67 ARG A C 1
ATOM 543 O O . ARG A 1 67 ? 7.609 -6.961 -7.312 1.00 92.69 67 ARG A O 1
ATOM 550 N N . PRO A 1 68 ? 8.410 -4.861 -7.486 1.00 94.56 68 PRO A N 1
ATOM 551 C CA . PRO A 1 68 ? 7.094 -4.230 -7.454 1.00 94.56 68 PRO A CA 1
ATOM 552 C C . PRO A 1 68 ? 6.175 -4.730 -8.581 1.00 94.56 68 PRO A C 1
ATOM 554 O O . PRO A 1 68 ? 6.587 -4.856 -9.740 1.00 94.56 68 PRO A O 1
ATOM 557 N N . ARG A 1 69 ? 4.895 -4.983 -8.267 1.00 95.81 69 ARG A N 1
ATOM 558 C CA . ARG A 1 69 ? 3.930 -5.494 -9.260 1.00 95.81 69 ARG A CA 1
ATOM 559 C C . ARG A 1 69 ? 3.658 -4.483 -10.370 1.00 95.81 69 ARG A C 1
ATOM 561 O O . ARG A 1 69 ? 3.705 -4.868 -11.533 1.00 95.81 69 ARG A O 1
ATOM 568 N N . TRP A 1 70 ? 3.413 -3.220 -10.026 1.00 96.81 70 TRP A N 1
ATOM 569 C CA . TRP A 1 70 ? 2.870 -2.218 -10.956 1.00 96.81 70 TRP A CA 1
ATOM 570 C C . TRP A 1 70 ? 3.905 -1.291 -11.587 1.00 96.81 70 TRP A C 1
ATOM 572 O O . TRP A 1 70 ? 3.565 -0.533 -12.489 1.00 96.81 70 TRP A O 1
ATOM 582 N N . PHE A 1 71 ? 5.159 -1.351 -11.141 1.00 96.19 71 PHE A N 1
ATOM 583 C CA . PHE A 1 71 ? 6.213 -0.446 -11.588 1.00 96.19 71 PHE A CA 1
ATOM 584 C C . PHE A 1 71 ? 7.448 -1.219 -12.045 1.00 96.19 71 PHE A C 1
ATOM 586 O O . PHE A 1 71 ? 7.710 -2.332 -11.586 1.00 96.19 71 PHE A O 1
ATOM 593 N N . VAL A 1 72 ? 8.202 -0.622 -12.962 1.00 94.81 72 VAL A N 1
ATOM 594 C CA . VAL A 1 72 ? 9.527 -1.075 -13.397 1.00 94.81 72 VAL A CA 1
ATOM 595 C C . VAL A 1 72 ? 10.513 0.072 -13.274 1.00 94.81 72 VAL A C 1
ATOM 597 O O . VAL A 1 72 ? 10.157 1.230 -13.504 1.00 94.81 72 VAL A O 1
ATOM 600 N N . ARG A 1 73 ? 11.757 -0.237 -12.919 1.00 92.44 73 ARG A N 1
ATOM 601 C CA . ARG A 1 73 ? 12.825 0.759 -12.907 1.00 92.44 73 ARG A CA 1
ATOM 602 C C . ARG A 1 73 ? 13.063 1.248 -14.338 1.00 92.44 73 ARG A C 1
ATOM 604 O O . ARG A 1 73 ? 13.150 0.449 -15.267 1.00 92.44 73 ARG A O 1
ATOM 611 N N . ALA A 1 74 ? 13.111 2.560 -14.524 1.00 89.56 74 ALA A N 1
ATOM 612 C CA . ALA A 1 74 ? 13.382 3.167 -15.814 1.00 89.56 74 ALA A CA 1
ATOM 613 C C . ALA A 1 74 ? 14.853 2.976 -16.195 1.00 89.56 74 ALA A C 1
ATOM 615 O O . ALA A 1 74 ? 15.750 3.242 -15.397 1.00 89.56 74 ALA A O 1
ATOM 616 N N . GLU A 1 75 ? 15.097 2.573 -17.438 1.00 83.31 75 GLU A N 1
ATOM 617 C CA . GLU A 1 75 ? 16.431 2.624 -18.032 1.00 83.31 75 GLU A CA 1
ATOM 618 C C . GLU A 1 75 ? 16.788 4.072 -18.405 1.00 83.31 75 GLU A C 1
ATOM 620 O O . GLU A 1 75 ? 15.930 4.820 -18.887 1.00 83.31 75 GLU A O 1
ATOM 625 N N . GLY A 1 76 ? 18.051 4.456 -18.191 1.00 71.75 76 GLY A N 1
ATOM 626 C CA . GLY A 1 76 ? 18.596 5.735 -18.657 1.00 71.75 76 GLY A CA 1
ATOM 627 C C . GLY A 1 76 ? 18.218 6.963 -17.827 1.00 71.75 76 GLY A C 1
ATOM 628 O O . GLY A 1 76 ? 18.148 8.057 -18.385 1.00 71.75 76 GLY A O 1
ATOM 629 N N . SER A 1 77 ? 17.960 6.818 -16.524 1.00 66.00 77 SER A N 1
ATOM 630 C CA . SER A 1 77 ? 17.889 7.989 -15.649 1.00 66.00 77 SER A CA 1
ATOM 631 C C . SER A 1 77 ? 19.246 8.697 -15.585 1.00 66.00 77 SER A C 1
ATOM 633 O O . SER A 1 77 ? 20.304 8.066 -15.648 1.00 66.00 77 SER A O 1
ATOM 635 N N . THR A 1 78 ? 19.209 10.027 -15.507 1.00 71.69 78 THR A N 1
ATOM 636 C CA . THR A 1 78 ? 20.388 10.873 -15.295 1.00 71.69 78 THR A CA 1
ATOM 637 C C . THR A 1 78 ? 21.172 10.370 -14.078 1.00 71.69 78 THR A C 1
ATOM 639 O O . THR A 1 78 ? 20.562 9.916 -13.108 1.00 71.69 78 THR A O 1
ATOM 642 N N . GLU A 1 79 ? 22.508 10.415 -14.137 1.00 66.31 79 GLU A N 1
ATOM 643 C CA . GLU A 1 79 ? 23.402 9.851 -13.113 1.00 66.31 79 GLU A CA 1
ATOM 644 C C . GLU A 1 79 ? 22.940 10.177 -11.680 1.00 66.31 79 GLU A C 1
ATOM 646 O O . GLU A 1 79 ? 23.006 11.321 -11.234 1.00 66.31 79 GLU A O 1
ATOM 651 N N . GLY A 1 80 ? 22.471 9.146 -10.966 1.00 70.62 80 GLY A N 1
ATOM 652 C CA . GLY A 1 80 ? 22.130 9.194 -9.541 1.00 70.62 80 GLY A CA 1
ATOM 653 C C . GLY A 1 80 ? 20.640 9.145 -9.187 1.00 70.62 80 GLY A C 1
ATOM 654 O O . GLY A 1 80 ? 20.333 8.887 -8.026 1.00 70.62 80 GLY A O 1
ATOM 655 N N . GLU A 1 81 ? 19.713 9.335 -10.132 1.00 82.31 81 GLU A N 1
ATOM 656 C CA . GLU A 1 81 ? 18.276 9.327 -9.813 1.00 82.31 81 GLU A CA 1
ATOM 657 C C . GLU A 1 81 ? 17.625 7.968 -10.102 1.00 82.31 81 GLU A C 1
ATOM 659 O O . GLU A 1 81 ? 17.687 7.442 -11.214 1.00 82.31 81 GLU A O 1
ATOM 664 N N . GLU A 1 82 ? 16.972 7.380 -9.103 1.00 87.62 82 GLU A N 1
ATOM 665 C CA . GLU A 1 82 ? 16.164 6.178 -9.290 1.00 87.62 82 GLU A CA 1
ATOM 666 C C . GLU A 1 82 ? 14.759 6.566 -9.766 1.00 87.62 82 GLU A C 1
ATOM 668 O O . GLU A 1 82 ? 13.955 7.107 -9.011 1.00 87.62 82 GLU A O 1
ATOM 673 N N . VAL A 1 83 ? 14.450 6.272 -11.030 1.00 92.25 83 VAL A N 1
ATOM 674 C CA . VAL A 1 83 ? 13.147 6.581 -11.633 1.00 92.25 83 VAL A CA 1
ATOM 675 C C . VAL A 1 83 ? 12.355 5.294 -11.847 1.00 92.25 83 VAL A C 1
ATOM 677 O O . VAL A 1 83 ? 12.883 4.310 -12.366 1.00 92.25 83 VAL A O 1
ATOM 680 N N . TRP A 1 84 ? 11.065 5.310 -11.507 1.00 93.94 84 TRP A N 1
ATOM 681 C CA . TRP A 1 84 ? 10.137 4.196 -11.712 1.00 93.94 84 TRP A CA 1
ATOM 682 C C . TRP A 1 84 ? 9.049 4.569 -12.721 1.00 93.94 84 TRP A C 1
ATOM 684 O O . TRP A 1 84 ? 8.445 5.637 -12.644 1.00 93.94 84 TRP A O 1
ATOM 694 N N . LYS A 1 85 ? 8.778 3.673 -13.671 1.00 94.56 85 LYS A N 1
ATOM 695 C CA . LYS A 1 85 ? 7.705 3.796 -14.665 1.00 94.56 85 LYS A CA 1
ATOM 696 C C . LYS A 1 85 ? 6.584 2.824 -14.322 1.00 94.56 85 LYS A C 1
ATOM 698 O O . LYS A 1 85 ? 6.849 1.668 -13.994 1.00 94.56 85 LYS A O 1
ATOM 703 N N . ILE A 1 86 ? 5.338 3.282 -14.409 1.00 96.06 86 ILE A N 1
ATOM 704 C CA . ILE A 1 86 ? 4.175 2.400 -14.277 1.00 96.06 86 ILE A CA 1
ATOM 705 C C . ILE A 1 86 ? 4.122 1.438 -15.472 1.00 96.06 86 ILE A C 1
ATOM 707 O O . ILE A 1 86 ? 4.384 1.834 -16.609 1.00 96.06 86 ILE A O 1
ATOM 711 N N . LYS A 1 87 ? 3.806 0.168 -15.216 1.00 95.38 87 LYS A N 1
ATOM 712 C CA . LYS A 1 87 ? 3.550 -0.819 -16.270 1.00 95.38 87 L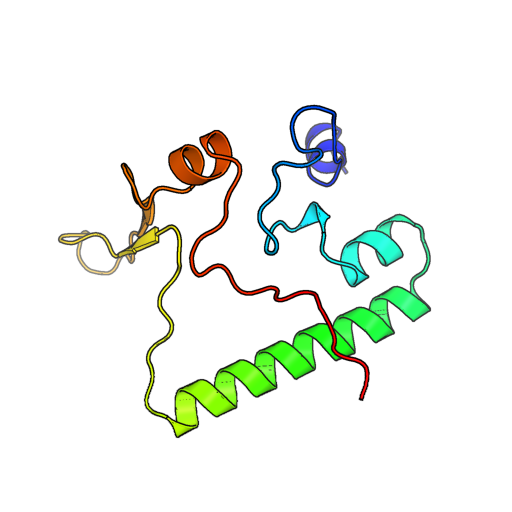YS A CA 1
ATOM 713 C C . LYS A 1 87 ? 2.254 -0.467 -17.000 1.00 95.38 87 LYS A C 1
ATOM 715 O O . LYS A 1 87 ? 1.287 -0.037 -16.375 1.00 95.38 87 LYS A O 1
ATOM 720 N N . THR A 1 88 ? 2.238 -0.685 -18.308 1.00 93.81 88 THR A N 1
ATOM 721 C CA . THR A 1 88 ? 1.081 -0.461 -19.185 1.00 93.81 88 THR A CA 1
ATOM 722 C C . THR A 1 88 ? 0.736 -1.743 -19.942 1.00 93.81 88 THR A C 1
ATOM 724 O O . THR A 1 88 ? 1.542 -2.677 -20.009 1.00 93.81 88 THR A O 1
ATOM 727 N N . GLY A 1 89 ? -0.465 -1.819 -20.516 1.00 92.25 89 GLY A N 1
ATOM 728 C CA . GLY A 1 89 ? -0.911 -2.991 -21.267 1.00 92.25 89 GLY A CA 1
ATOM 729 C C . GLY A 1 89 ? -1.402 -4.121 -20.358 1.00 92.25 89 GLY A C 1
ATOM 730 O O . GLY A 1 89 ? -1.958 -3.881 -19.293 1.00 92.25 89 GLY A O 1
ATOM 731 N N . LYS A 1 90 ? -1.233 -5.383 -20.774 1.00 88.81 90 LYS A N 1
ATOM 732 C CA . LYS A 1 90 ? -1.854 -6.543 -20.096 1.00 88.81 90 LYS A CA 1
ATOM 733 C C . LYS A 1 90 ? -1.450 -6.706 -18.618 1.00 88.81 90 LYS A C 1
ATOM 735 O O . LYS A 1 90 ? -2.223 -7.277 -17.853 1.00 88.81 90 LYS A O 1
ATOM 740 N N . ASP A 1 91 ? -0.287 -6.200 -18.223 1.00 91.00 91 ASP A N 1
ATOM 741 C CA . ASP A 1 91 ? 0.225 -6.238 -16.843 1.00 91.00 91 ASP A CA 1
ATOM 742 C C . ASP A 1 91 ? 0.133 -4.878 -16.122 1.00 91.00 91 ASP A C 1
ATOM 744 O O . ASP A 1 91 ? 0.755 -4.678 -15.075 1.00 91.00 91 ASP A O 1
ATOM 748 N N . GLY A 1 92 ? -0.592 -3.915 -16.699 1.00 96.38 92 GLY A N 1
ATOM 749 C CA . GLY A 1 92 ? -0.820 -2.603 -16.105 1.00 96.38 92 GLY A CA 1
ATOM 750 C C . GLY A 1 92 ? -1.919 -2.621 -15.041 1.00 96.38 92 GLY A C 1
ATOM 751 O O . GLY A 1 92 ? -2.878 -3.395 -15.109 1.00 96.38 92 GLY A O 1
ATOM 752 N N . TYR A 1 93 ? -1.770 -1.749 -14.039 1.00 97.00 93 TYR A N 1
ATOM 753 C CA . TYR A 1 93 ? -2.708 -1.645 -12.915 1.00 97.00 93 TYR A CA 1
ATOM 754 C C . TYR A 1 93 ? -4.129 -1.325 -13.389 1.00 97.00 93 TYR A C 1
ATOM 756 O O . TYR A 1 93 ? -5.090 -1.970 -12.973 1.00 97.00 93 TYR A O 1
ATOM 764 N N . TRP A 1 94 ? -4.268 -0.342 -14.283 1.00 96.44 94 TRP A N 1
ATOM 765 C CA . TRP A 1 94 ? -5.573 0.129 -14.745 1.00 96.44 94 TRP A CA 1
ATOM 766 C C . TRP A 1 94 ? -6.271 -0.896 -15.638 1.00 96.44 94 TRP A C 1
ATOM 768 O O . TRP A 1 94 ? -7.487 -1.053 -15.560 1.00 96.44 94 TRP A O 1
ATOM 778 N N . GLU A 1 95 ? -5.514 -1.635 -16.444 1.00 96.06 95 GLU A N 1
ATOM 779 C CA . GLU A 1 95 ? -6.022 -2.694 -17.307 1.00 96.06 95 GLU A CA 1
ATOM 780 C C . GLU A 1 95 ? -6.466 -3.929 -16.514 1.00 96.06 95 GLU A C 1
ATOM 782 O O . GLU A 1 95 ? -7.407 -4.610 -16.921 1.00 96.06 95 GLU A O 1
ATOM 787 N N . GLU A 1 96 ? -5.797 -4.256 -15.407 1.00 96.12 96 GLU A N 1
ATOM 788 C CA . GLU A 1 96 ? -6.252 -5.294 -14.470 1.00 96.12 96 GLU A CA 1
ATOM 789 C C . GLU A 1 96 ? -7.484 -4.853 -13.684 1.00 96.12 96 GLU A C 1
ATOM 791 O O . GLU A 1 96 ? -8.481 -5.580 -13.652 1.00 96.12 96 GLU A O 1
ATOM 796 N N . ARG A 1 97 ? -7.476 -3.618 -13.171 1.00 96.06 97 ARG A N 1
ATOM 797 C CA . ARG A 1 97 ? -8.637 -3.013 -12.512 1.00 96.06 97 ARG A CA 1
ATOM 798 C C . ARG A 1 97 ? -9.873 -3.040 -13.409 1.00 96.06 97 ARG A C 1
ATOM 800 O O . ARG A 1 97 ? -10.943 -3.441 -12.966 1.00 96.06 97 ARG A O 1
ATOM 807 N N . ALA A 1 98 ? -9.726 -2.662 -14.680 1.00 94.88 98 ALA A N 1
ATOM 808 C CA . ALA A 1 98 ? -10.817 -2.662 -15.656 1.00 94.88 98 ALA A CA 1
ATOM 809 C C . ALA A 1 98 ? -11.355 -4.070 -15.970 1.00 94.88 98 ALA A C 1
ATOM 811 O O . ALA A 1 98 ? -12.520 -4.212 -16.332 1.00 94.88 98 ALA A O 1
ATOM 812 N N . ARG A 1 99 ? -10.528 -5.114 -15.824 1.00 93.00 99 ARG A N 1
ATOM 813 C CA . ARG A 1 99 ? -10.939 -6.520 -15.978 1.00 93.00 99 ARG A CA 1
ATOM 814 C C . ARG A 1 99 ? -11.560 -7.116 -14.714 1.00 93.00 99 ARG A C 1
ATOM 816 O O . ARG A 1 99 ? -12.103 -8.213 -14.794 1.00 93.00 99 ARG A O 1
ATOM 823 N N . GLY A 1 100 ? -11.469 -6.430 -13.573 1.00 89.12 100 GLY A N 1
ATOM 824 C CA . GLY A 1 100 ? -11.992 -6.909 -12.293 1.00 89.12 100 GLY A CA 1
ATOM 825 C C . GLY A 1 100 ? -11.198 -8.073 -11.696 1.00 89.12 100 GLY A C 1
ATOM 826 O O . GLY A 1 100 ? -11.765 -8.891 -10.979 1.00 89.12 100 GLY A O 1
ATOM 827 N N . GLY A 1 101 ? -9.904 -8.189 -12.009 1.00 89.81 101 GLY A N 1
ATOM 828 C CA . GLY A 1 101 ? -9.070 -9.283 -11.510 1.00 89.81 101 GLY A CA 1
ATOM 829 C C . GLY A 1 101 ? -7.631 -8.857 -11.255 1.00 89.81 101 GLY A C 1
ATOM 830 O O . GLY A 1 101 ? -7.079 -8.066 -12.014 1.00 89.81 101 GLY A O 1
ATOM 831 N N . TRP A 1 102 ? -7.031 -9.425 -10.207 1.00 94.25 102 TRP A N 1
ATOM 832 C CA . TRP A 1 102 ? -5.692 -9.086 -9.718 1.00 94.25 102 TRP A CA 1
ATOM 833 C C . TRP A 1 102 ? -4.760 -10.293 -9.815 1.00 94.25 102 TRP A C 1
ATOM 835 O O . TRP A 1 102 ? -4.819 -11.220 -9.009 1.00 94.25 102 TRP A O 1
ATOM 845 N N . THR A 1 103 ? -3.897 -10.306 -10.823 1.00 92.56 103 THR A N 1
ATOM 846 C CA . THR A 1 103 ? -3.014 -11.435 -11.120 1.00 92.56 103 THR A CA 1
ATOM 847 C C . THR A 1 103 ? -1.691 -11.284 -10.382 1.00 92.56 103 THR A C 1
ATOM 849 O O . THR A 1 103 ? -0.963 -10.311 -10.576 1.00 92.56 103 THR A O 1
ATOM 852 N N . GLY A 1 104 ? -1.348 -12.269 -9.550 1.00 90.75 104 GLY A N 1
ATOM 853 C CA . GLY A 1 104 ? -0.076 -12.277 -8.821 1.00 90.75 104 GLY A CA 1
ATOM 854 C C . GLY A 1 104 ? 0.051 -11.154 -7.785 1.00 90.75 104 GLY A C 1
ATOM 855 O O . GLY A 1 104 ? 1.166 -10.754 -7.453 1.00 90.75 104 GLY A O 1
ATOM 856 N N . VAL A 1 105 ? -1.077 -10.627 -7.297 1.00 93.94 105 VAL A N 1
ATOM 857 C CA . VAL A 1 105 ? -1.121 -9.626 -6.226 1.00 93.94 105 VAL A CA 1
ATOM 858 C C . VAL A 1 105 ? -1.344 -10.350 -4.896 1.00 93.94 105 VAL A C 1
ATOM 860 O O . VAL A 1 105 ? -2.391 -10.972 -4.728 1.00 93.94 105 VAL A O 1
ATOM 863 N N . PRO A 1 106 ? -0.387 -10.310 -3.955 1.00 91.12 106 PRO A N 1
ATOM 864 C CA . PRO A 1 106 ? -0.540 -10.986 -2.672 1.00 91.12 106 PRO A CA 1
ATOM 865 C C . PRO A 1 106 ? -1.559 -10.269 -1.776 1.00 91.12 106 PRO A C 1
ATOM 867 O O . PRO A 1 106 ? -1.602 -9.038 -1.733 1.00 91.12 106 PRO A O 1
ATOM 870 N N . ALA A 1 107 ? -2.327 -11.037 -1.003 1.00 90.38 107 ALA A N 1
ATOM 871 C CA . ALA A 1 107 ? -3.167 -10.511 0.068 1.00 90.38 107 ALA A CA 1
ATOM 872 C C . ALA A 1 107 ? -2.294 -10.186 1.292 1.00 90.38 107 ALA A C 1
ATOM 874 O O . ALA A 1 107 ? -1.979 -11.043 2.110 1.00 90.38 107 ALA A O 1
ATOM 875 N N . ILE A 1 108 ? -1.819 -8.942 1.386 1.00 93.62 108 ILE A N 1
ATOM 876 C CA . ILE A 1 108 ? -0.837 -8.542 2.413 1.00 93.62 108 ILE A CA 1
ATOM 877 C C . ILE A 1 108 ? -1.459 -8.134 3.754 1.00 93.62 108 ILE A C 1
ATOM 879 O O . ILE A 1 108 ? -0.710 -7.955 4.716 1.00 93.62 108 ILE A O 1
ATOM 883 N N . PHE A 1 109 ? -2.787 -7.981 3.800 1.00 93.38 109 PHE A N 1
ATOM 884 C CA . PHE A 1 109 ? -3.552 -7.593 4.992 1.00 93.38 109 PHE A CA 1
ATOM 885 C C . PHE A 1 109 ? -4.280 -8.757 5.670 1.00 93.38 109 PHE A C 1
ATOM 887 O O . PHE A 1 109 ? -4.836 -8.579 6.750 1.00 93.38 109 PHE A O 1
ATOM 894 N N . GLU A 1 110 ? -4.260 -9.943 5.068 1.00 81.06 110 GLU A N 1
ATOM 895 C CA . GLU A 1 110 ? -4.787 -11.150 5.692 1.00 81.06 110 GLU A CA 1
ATOM 896 C C . GLU A 1 110 ? -3.747 -11.658 6.697 1.00 81.06 110 GLU A C 1
ATOM 898 O O . GLU A 1 110 ? -2.693 -12.176 6.325 1.00 81.06 110 GLU A O 1
ATOM 903 N N . ALA A 1 111 ? -4.011 -11.449 7.988 1.00 60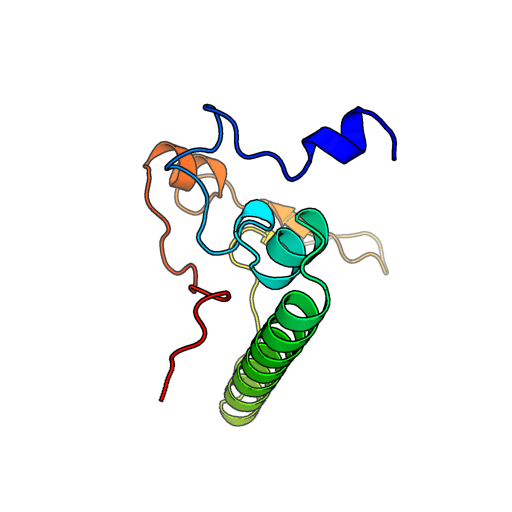.66 111 ALA A N 1
ATOM 904 C CA . ALA A 1 111 ? -3.331 -12.188 9.040 1.00 60.66 111 ALA A CA 1
ATOM 905 C C . ALA A 1 111 ? -4.051 -13.533 9.155 1.00 60.66 111 ALA A C 1
ATOM 907 O O . ALA A 1 111 ? -5.207 -13.578 9.570 1.00 60.66 111 ALA A O 1
ATOM 908 N N . THR A 1 112 ? -3.412 -14.617 8.723 1.00 50.75 112 THR A N 1
ATOM 909 C CA . THR A 1 112 ? -3.919 -15.961 9.003 1.00 50.75 112 THR A CA 1
ATOM 910 C C . THR A 1 112 ? -3.899 -16.158 10.514 1.00 50.75 112 THR A C 1
ATOM 912 O O . THR A 1 112 ? -2.827 -16.088 11.116 1.00 50.75 112 THR A O 1
ATOM 915 N N . GLU A 1 113 ? -5.065 -16.353 11.125 1.00 38.84 113 GLU A N 1
ATOM 916 C CA . GLU A 1 113 ? -5.134 -16.939 12.463 1.00 38.84 113 GLU A CA 1
ATOM 917 C C . GLU A 1 113 ? -4.611 -18.381 12.348 1.00 38.84 113 GLU A C 1
ATOM 919 O O . GLU A 1 113 ? -5.087 -19.136 11.496 1.00 38.84 113 GLU A O 1
ATOM 924 N N . GLU A 1 114 ? -3.577 -18.720 13.122 1.00 34.94 114 GLU A N 1
ATOM 925 C CA . GLU A 1 114 ? -3.189 -20.117 13.376 1.00 34.94 114 GLU A CA 1
ATOM 926 C C . GLU A 1 114 ? -4.146 -20.761 14.384 1.00 34.94 114 GLU A C 1
ATOM 928 O O . GLU A 1 114 ? -4.529 -20.073 15.361 1.00 34.94 114 GLU A O 1
#

Radius of gyration: 17.06 Å; Cα contacts (8 Å, |Δi|>4): 94; chains: 1; bounding box: 42×39×42 Å

Mean predicted aligned error: 4.75 Å

Secondary structure (DSSP, 8-state):
--HHHHGGG---TTTTT---TT-GGG-HHHHHHHTT-HHHHHHHHHHHHHHHHHHHHHHHHHTPPP--SSEEEPTT--TT---EEE--GGG-HHHHHHHT--TT----S-----

pLDDT: mean 91.8, std 10.81, range [34.94, 98.12]